Protein AF-A0A0A2MU55-F1 (afdb_monomer)

Nearest PDB structures (foldseek):
  2gop-assembly1_B  TM=4.970E-01  e=1.623E-02  Pyrococcus furiosus
  5y31-assembly2_D  TM=5.320E-01  e=8.434E-02  Homo sapiens
  4hxg-assembly1_F  TM=4.852E-01  e=4.457E-02  Pyrococcus horikoshii OT3
  5y2z-assembly3_F  TM=5.262E-01  e=1.513E-01  Homo sapiens
  8hq2-assembly2_E  TM=5.080E-01  e=1.596E-01  Homo sapiens

Mean predicted aligned error: 10.92 Å

Foldseek 3Di:
DDDDDDDPPDDPDDPPPPPPVPPPPLADWDFLDDDDQKTKTWHWDAAAPPDRWTWIQIAMVVGDCVRPPWIWTSDWDDDLQWIWTWTQPDSNSQWIWIWIARPVVRDIDTLDTRDGARDWDWDDDPQWIKIWGDHPDIDIDTHHNVSVD

Secondary structure (DSSP, 8-state):
---------PPPPPPP---GGGSPPTT--EEEEEETTEEEEEEEEEE-TTSSPEEEEEEEES--GGGTT-EEEEEEEEETTEEEEEEESSTTSSSEEEEEEETTTTEEEEEEEEE--SEEEEEEETTEEEEEEESSSEEEEEE-HHHH-

Organism: NCBI:txid1121898

Sequence (149 aa):
MSFFNFFKKKQPQTPQKVVLADLPALNAWSVFYQQSQFNLYCRFAGSLPGDNADSIYLKSYPELPQLERMLFGDWLYIAFNGIFLQRWDAPDGSTTSLLFIDTETLTVKEIKTDISGKNWSAYLQNNALVFTFSGAAKEVAAITVADTK

Solvent-accessible surface area (backbone atoms only — not comparable to full-atom values): 9077 Å² total; per-residue (Å²): 139,86,88,86,82,83,84,77,78,76,75,81,78,74,77,78,78,80,56,75,84,76,49,75,60,80,82,50,75,42,84,70,45,78,56,100,79,36,36,34,30,32,28,73,70,50,65,35,73,98,52,96,48,45,32,23,37,49,50,47,42,70,79,53,77,87,42,56,96,45,45,23,43,86,50,75,48,80,55,94,68,23,40,35,37,39,33,45,76,33,90,67,47,60,31,24,30,40,33,39,36,35,61,81,80,72,44,78,44,79,77,46,68,80,38,53,35,76,52,74,49,73,49,81,53,96,90,27,42,35,37,40,30,49,42,102,52,82,46,76,48,80,45,45,74,77,79,75,107

pLDDT: mean 81.13, std 14.89, range [38.09, 95.94]

Structure (mmCIF, N/CA/C/O backbone):
data_AF-A0A0A2MU55-F1
#
_entry.id   AF-A0A0A2MU55-F1
#
loop_
_atom_site.group_PDB
_atom_site.id
_atom_site.type_symbol
_atom_site.label_atom_id
_atom_site.label_alt_id
_atom_site.label_comp_id
_atom_site.label_asym_id
_atom_site.label_entity_id
_atom_site.label_seq_id
_atom_site.pdbx_PDB_ins_code
_atom_site.Cartn_x
_atom_site.Cartn_y
_atom_site.Cartn_z
_atom_site.occupancy
_atom_site.B_iso_or_equiv
_atom_site.auth_seq_id
_atom_site.auth_comp_id
_atom_site.auth_asym_id
_atom_site.auth_atom_id
_atom_site.pdbx_PDB_model_num
ATOM 1 N N . MET A 1 1 ? 48.650 -54.361 -19.793 1.00 40.34 1 MET A N 1
ATOM 2 C CA . MET A 1 1 ? 47.628 -53.534 -19.121 1.00 40.34 1 MET A CA 1
ATOM 3 C C . MET A 1 1 ? 47.336 -52.336 -20.004 1.00 40.34 1 MET A C 1
ATOM 5 O O . MET A 1 1 ? 48.258 -51.582 -20.269 1.00 40.34 1 MET A O 1
ATOM 9 N N . SER A 1 2 ? 46.108 -52.174 -20.488 1.00 38.09 2 SER A N 1
ATOM 10 C CA . SER A 1 2 ? 45.655 -50.886 -21.018 1.00 38.09 2 SER A CA 1
ATOM 11 C C . SER A 1 2 ? 44.181 -50.738 -20.664 1.00 38.09 2 SER A C 1
ATOM 13 O O . SER A 1 2 ? 43.334 -51.493 -21.137 1.00 38.09 2 SER A O 1
ATOM 15 N N . PHE A 1 3 ? 43.930 -49.843 -19.715 1.00 46.28 3 PHE A N 1
ATOM 16 C CA . PHE A 1 3 ? 42.620 -49.439 -19.235 1.00 46.28 3 PHE A CA 1
ATOM 17 C C . PHE A 1 3 ? 42.188 -48.227 -20.057 1.00 46.28 3 PHE A C 1
ATOM 19 O O . PHE A 1 3 ? 42.802 -47.174 -19.935 1.00 46.28 3 PHE A O 1
ATOM 26 N N . PHE A 1 4 ? 41.114 -48.337 -20.833 1.00 50.12 4 PHE A N 1
ATOM 27 C CA . PHE A 1 4 ? 40.365 -47.160 -21.271 1.00 50.12 4 PHE A CA 1
ATOM 28 C C . PHE A 1 4 ? 38.881 -47.414 -21.052 1.00 50.12 4 PHE A C 1
ATOM 30 O O . PHE A 1 4 ? 38.196 -48.042 -21.855 1.00 50.12 4 PHE A O 1
ATOM 37 N N . ASN A 1 5 ? 38.411 -46.925 -19.907 1.00 44.75 5 ASN A N 1
ATOM 38 C CA . ASN A 1 5 ? 37.006 -46.824 -19.570 1.00 44.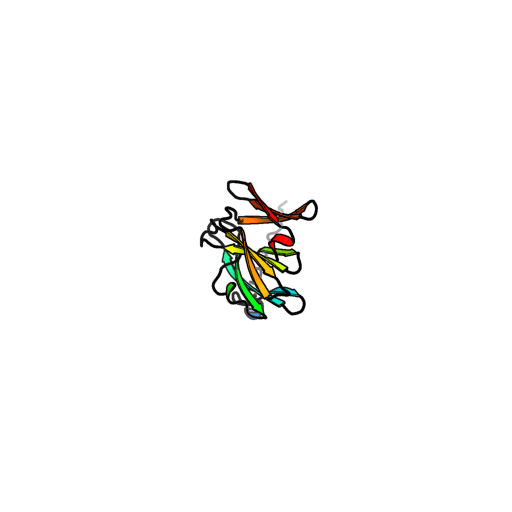75 5 ASN A CA 1
ATOM 39 C C . ASN A 1 5 ? 36.508 -45.404 -19.887 1.00 44.75 5 ASN A C 1
ATOM 41 O O . ASN A 1 5 ? 37.099 -44.421 -19.459 1.00 44.75 5 ASN A O 1
ATOM 45 N N . PHE A 1 6 ? 35.348 -45.362 -20.548 1.00 53.12 6 PHE A N 1
ATOM 46 C CA . PHE A 1 6 ? 34.277 -44.374 -20.387 1.00 53.12 6 PHE A CA 1
ATOM 47 C C . PHE A 1 6 ? 34.488 -42.932 -20.885 1.00 53.12 6 PHE A C 1
ATOM 49 O O . PHE A 1 6 ? 34.787 -42.020 -20.125 1.00 53.12 6 PHE A O 1
ATOM 56 N N . PHE A 1 7 ? 34.033 -42.690 -22.118 1.00 61.06 7 PHE A N 1
ATOM 57 C CA . PHE A 1 7 ? 33.274 -41.476 -22.442 1.00 61.06 7 PHE A CA 1
ATOM 58 C C . PHE A 1 7 ? 31.857 -41.875 -22.875 1.00 61.06 7 PHE A C 1
ATOM 60 O O . PHE A 1 7 ? 31.573 -42.082 -24.054 1.00 61.06 7 PHE A O 1
ATOM 67 N N . LYS A 1 8 ? 30.940 -42.000 -21.906 1.00 58.53 8 LYS A N 1
ATOM 68 C CA . LYS A 1 8 ? 29.501 -42.006 -22.204 1.00 58.53 8 LYS A CA 1
ATOM 69 C C . LYS A 1 8 ? 29.133 -40.595 -22.664 1.00 58.53 8 LYS A C 1
ATOM 71 O O . LYS A 1 8 ? 29.109 -39.671 -21.854 1.00 58.53 8 LYS A O 1
ATOM 76 N N . LYS A 1 9 ? 28.880 -40.425 -23.966 1.00 55.88 9 LYS A N 1
ATOM 77 C CA . LYS A 1 9 ? 28.294 -39.201 -24.531 1.00 55.88 9 LYS A CA 1
ATOM 78 C C . LYS A 1 9 ? 27.031 -38.867 -23.730 1.00 55.88 9 LYS A C 1
ATOM 80 O O . LYS A 1 9 ? 26.087 -39.656 -23.733 1.00 55.88 9 LYS A O 1
ATOM 85 N N . LYS A 1 10 ? 27.027 -37.737 -23.013 1.00 58.62 10 LYS A N 1
ATOM 86 C CA . LYS A 1 10 ? 25.808 -37.206 -22.392 1.00 58.62 10 LYS A CA 1
ATOM 87 C C . LYS A 1 10 ? 24.795 -36.993 -23.517 1.00 58.62 10 LYS A C 1
ATOM 89 O O . LYS A 1 10 ? 25.109 -36.316 -24.495 1.00 58.62 10 LYS A O 1
ATOM 94 N N . GLN A 1 11 ? 23.632 -37.632 -23.411 1.00 59.94 11 GLN A N 1
ATOM 95 C CA . GLN A 1 11 ? 22.542 -37.412 -24.355 1.00 59.94 11 GLN A CA 1
ATOM 96 C C . GLN A 1 11 ? 22.196 -35.915 -24.358 1.00 59.94 11 GLN A C 1
ATOM 98 O O . GLN A 1 11 ? 22.132 -35.319 -23.278 1.00 59.94 11 GLN A O 1
ATOM 103 N N . PRO A 1 12 ? 22.012 -35.293 -25.533 1.00 50.88 12 PRO A N 1
ATOM 104 C CA . PRO A 1 12 ? 21.560 -33.913 -25.604 1.00 50.88 12 PRO A CA 1
ATOM 105 C C . PRO A 1 12 ? 20.198 -33.823 -24.912 1.00 50.88 12 PRO A C 1
ATOM 107 O O . PRO A 1 12 ? 19.250 -34.500 -25.310 1.00 50.88 12 PRO A O 1
ATOM 110 N N . GLN A 1 13 ? 20.123 -33.028 -23.842 1.00 58.06 13 GLN A N 1
ATOM 111 C CA . GLN A 1 13 ? 18.854 -32.692 -23.209 1.00 58.06 13 GLN A CA 1
ATOM 112 C C . GLN A 1 13 ? 17.986 -32.025 -24.271 1.00 58.06 13 GLN A C 1
ATOM 114 O O . GLN A 1 13 ? 18.373 -31.015 -24.859 1.00 58.06 13 GLN A O 1
ATOM 119 N N . THR A 1 14 ? 16.843 -32.634 -24.566 1.00 53.97 14 THR A N 1
ATOM 120 C CA . THR A 1 14 ? 15.853 -32.054 -25.466 1.00 53.97 14 THR A CA 1
ATOM 121 C C . THR A 1 14 ? 15.459 -30.698 -24.879 1.00 53.97 14 THR A C 1
ATOM 123 O O . THR A 1 14 ? 15.086 -30.664 -23.703 1.00 53.97 14 THR A O 1
ATOM 126 N N . PRO A 1 15 ? 15.576 -29.580 -25.620 1.00 57.44 15 PRO A N 1
ATOM 127 C CA . PRO A 1 15 ? 15.140 -28.291 -25.106 1.00 57.44 15 PRO A CA 1
ATOM 128 C C . PRO A 1 15 ? 13.666 -28.427 -24.731 1.00 57.44 15 PRO A C 1
ATOM 130 O O . PRO A 1 15 ? 12.849 -28.830 -25.563 1.00 57.44 15 PRO A O 1
ATOM 133 N N . GLN A 1 16 ? 13.343 -28.176 -23.461 1.00 60.03 16 GLN A N 1
ATOM 134 C CA . GLN A 1 16 ? 11.961 -28.176 -23.006 1.00 60.03 16 GLN A CA 1
ATOM 1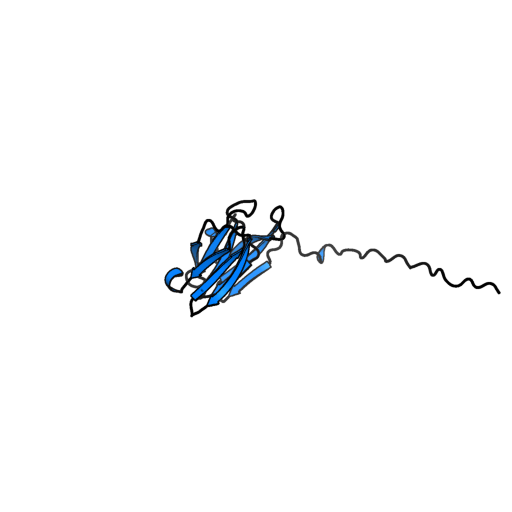35 C C . GLN A 1 16 ? 11.197 -27.189 -23.885 1.00 60.03 16 GLN A C 1
ATOM 137 O O . GLN A 1 16 ? 11.518 -26.003 -23.946 1.00 60.03 16 GLN A O 1
ATOM 142 N N . LYS A 1 17 ? 10.228 -27.710 -24.635 1.00 54.72 17 LYS A N 1
ATOM 143 C CA . LYS A 1 17 ? 9.369 -26.910 -25.495 1.00 54.72 17 LYS A CA 1
ATOM 144 C C . LYS A 1 17 ? 8.506 -26.066 -24.563 1.00 54.72 17 LYS A C 1
ATOM 146 O O . LYS A 1 17 ? 7.567 -26.589 -23.975 1.00 54.72 17 LYS A O 1
ATOM 151 N N . VAL A 1 18 ? 8.870 -24.800 -24.380 1.00 57.97 18 VAL A N 1
ATOM 152 C CA . VAL A 1 18 ? 8.085 -23.854 -23.582 1.00 57.97 18 VAL A CA 1
ATOM 153 C C . VAL A 1 18 ? 6.707 -23.755 -24.231 1.00 57.97 18 VAL A C 1
ATOM 155 O O . VAL A 1 18 ? 6.570 -23.269 -25.356 1.00 57.97 18 VAL A O 1
ATOM 158 N N . VAL A 1 19 ? 5.689 -24.288 -23.560 1.00 61.16 19 VAL A N 1
ATOM 159 C CA . VAL A 1 19 ? 4.298 -24.132 -23.973 1.00 61.16 19 VAL A CA 1
ATOM 160 C C . VAL A 1 19 ? 3.916 -22.704 -23.608 1.00 61.16 19 VAL A C 1
ATOM 162 O O . VAL A 1 19 ? 3.810 -22.365 -22.437 1.00 61.16 19 VAL A O 1
ATOM 165 N N . LEU A 1 20 ? 3.743 -21.847 -24.616 1.00 55.53 20 LEU A N 1
ATOM 166 C CA . LEU A 1 20 ? 3.431 -20.423 -24.424 1.00 55.53 20 LEU A CA 1
ATOM 167 C C . LEU A 1 20 ? 2.172 -20.184 -23.565 1.00 55.53 20 LEU A C 1
ATOM 169 O O . LEU A 1 20 ? 2.042 -19.114 -22.986 1.00 55.53 20 LEU A O 1
ATOM 173 N N . ALA A 1 21 ? 1.269 -21.168 -23.478 1.00 57.62 21 ALA A N 1
ATOM 174 C CA . ALA A 1 21 ? 0.060 -21.118 -22.656 1.00 57.62 21 ALA A CA 1
ATOM 175 C C . ALA A 1 21 ? 0.314 -21.283 -21.144 1.00 57.62 21 ALA A C 1
ATOM 177 O O . ALA A 1 21 ? -0.516 -20.844 -20.356 1.00 57.62 21 ALA A O 1
ATOM 178 N N . ASP A 1 22 ? 1.447 -21.875 -20.750 1.00 55.78 22 ASP A N 1
ATOM 179 C CA . ASP A 1 22 ? 1.815 -22.102 -19.342 1.00 55.78 22 ASP A CA 1
ATOM 180 C C . ASP A 1 22 ? 2.691 -20.974 -18.777 1.00 55.78 22 ASP A C 1
ATOM 182 O O . ASP A 1 22 ? 3.037 -20.969 -17.594 1.00 55.78 22 ASP A O 1
ATOM 186 N N . LEU A 1 23 ? 3.064 -20.000 -19.612 1.00 57.38 23 LEU A N 1
ATOM 187 C CA . LEU A 1 23 ? 3.684 -18.777 -19.127 1.00 57.38 23 LEU A CA 1
ATOM 188 C C . LEU A 1 23 ? 2.587 -17.938 -18.462 1.00 57.38 23 LEU A C 1
ATOM 190 O O . LEU A 1 23 ? 1.585 -17.653 -19.127 1.00 57.38 23 LEU A O 1
ATOM 194 N N . PRO A 1 24 ? 2.745 -17.505 -17.193 1.00 57.28 24 PRO A N 1
ATOM 195 C CA . PRO A 1 24 ? 1.853 -16.495 -16.648 1.00 57.28 24 PRO A CA 1
ATOM 196 C C . PRO A 1 24 ? 1.896 -15.322 -17.621 1.00 57.28 24 PRO A C 1
ATOM 198 O O . PRO A 1 24 ? 2.975 -14.808 -17.932 1.00 57.28 24 PRO A O 1
ATOM 201 N N . ALA A 1 25 ? 0.744 -14.964 -18.193 1.00 61.41 25 ALA A N 1
ATOM 202 C CA . ALA A 1 25 ? 0.696 -13.851 -19.120 1.00 61.41 25 ALA A CA 1
ATOM 203 C C . ALA A 1 25 ? 1.273 -12.651 -18.371 1.00 61.41 25 ALA A C 1
ATOM 205 O O . ALA A 1 25 ? 0.729 -12.255 -17.345 1.00 61.41 25 ALA A O 1
ATOM 206 N N . LEU A 1 26 ? 2.380 -12.094 -18.867 1.00 59.41 26 LEU A N 1
ATOM 207 C CA . LEU A 1 26 ? 3.129 -11.004 -18.228 1.00 59.41 26 LEU A CA 1
ATOM 208 C C . LEU A 1 26 ? 2.235 -9.798 -17.855 1.00 59.41 26 LEU A C 1
ATOM 210 O O . LEU A 1 26 ? 2.601 -8.974 -17.030 1.00 59.41 26 LEU A O 1
ATOM 214 N N . ASN A 1 27 ? 1.039 -9.725 -18.447 1.00 67.38 27 ASN A N 1
ATOM 215 C CA . ASN A 1 27 ? 0.035 -8.686 -18.258 1.00 67.38 27 ASN A CA 1
ATOM 216 C C . ASN A 1 27 ? -1.223 -9.127 -17.481 1.00 67.38 27 ASN A C 1
ATOM 218 O O . ASN A 1 27 ? -2.198 -8.371 -17.457 1.00 67.38 27 ASN A O 1
ATOM 222 N N . ALA A 1 28 ? -1.256 -10.328 -16.900 1.00 82.50 28 ALA A N 1
ATOM 223 C CA . ALA A 1 28 ? -2.405 -10.806 -16.138 1.00 82.50 28 ALA A CA 1
ATOM 224 C C . ALA A 1 28 ? -2.505 -10.092 -14.785 1.00 82.50 28 ALA A C 1
ATOM 226 O O . ALA A 1 28 ? -1.510 -9.882 -14.097 1.00 82.50 28 ALA A O 1
ATOM 227 N N . TRP A 1 29 ? -3.733 -9.741 -14.409 1.00 91.94 29 TRP A N 1
ATOM 228 C CA . TRP A 1 29 ? -4.046 -9.302 -13.056 1.00 91.94 29 TRP A CA 1
ATOM 229 C C . TRP A 1 29 ? -4.152 -10.524 -12.142 1.00 91.94 29 TRP A C 1
ATOM 231 O O . TRP A 1 29 ? -4.889 -11.461 -12.451 1.00 91.94 29 TRP A O 1
ATOM 241 N N . SER A 1 30 ? -3.449 -10.500 -11.016 1.00 92.62 30 SER A N 1
ATOM 242 C CA . SER A 1 30 ? -3.544 -11.491 -9.943 1.00 92.62 30 SER A CA 1
ATOM 243 C C . SER A 1 30 ? -4.235 -10.897 -8.721 1.00 92.62 30 SER A C 1
ATOM 245 O O . SER A 1 30 ? -4.255 -9.682 -8.535 1.00 92.62 30 SER A O 1
ATOM 247 N N . VAL A 1 31 ? -4.818 -11.748 -7.877 1.00 94.00 31 VAL A N 1
ATOM 248 C CA . VAL A 1 31 ? -5.369 -11.312 -6.587 1.00 94.00 31 VAL A CA 1
ATOM 249 C C . VAL A 1 31 ? -4.209 -10.937 -5.670 1.00 94.00 31 VAL A C 1
ATOM 251 O O . VAL A 1 31 ? -3.329 -11.760 -5.436 1.00 94.00 31 VAL A O 1
ATOM 254 N N . PHE A 1 32 ? -4.224 -9.709 -5.158 1.00 95.06 32 PHE A N 1
ATOM 255 C CA . PHE A 1 32 ? -3.250 -9.222 -4.182 1.00 95.06 32 PHE A CA 1
ATOM 256 C C . PHE A 1 32 ? -3.808 -9.292 -2.761 1.00 95.06 32 PHE A C 1
ATOM 258 O O . PHE A 1 32 ? -3.142 -9.746 -1.838 1.00 95.06 32 PHE A O 1
ATOM 265 N N . TYR A 1 33 ? -5.073 -8.904 -2.603 1.00 94.94 33 TYR A N 1
ATOM 266 C CA . TYR A 1 33 ? -5.816 -9.014 -1.356 1.00 94.94 33 TYR A CA 1
ATOM 267 C C . TYR A 1 33 ? -7.301 -9.222 -1.651 1.00 94.94 33 TYR A C 1
ATOM 269 O O . TYR A 1 33 ? -7.837 -8.681 -2.616 1.00 94.94 33 TYR A O 1
ATOM 277 N N . GLN A 1 34 ? -7.975 -10.012 -0.823 1.00 93.62 34 GLN A N 1
ATOM 278 C CA . GLN A 1 34 ? -9.398 -10.286 -0.971 1.00 93.62 34 GLN A CA 1
ATOM 279 C C . GLN A 1 34 ? -10.020 -10.507 0.405 1.00 93.62 34 GLN A C 1
ATOM 281 O O . GLN A 1 34 ? -9.649 -11.439 1.118 1.00 93.62 34 GLN A O 1
ATOM 286 N N . GLN A 1 35 ? -10.994 -9.670 0.758 1.00 89.19 35 GLN A N 1
ATOM 287 C CA . GLN A 1 35 ? -11.778 -9.834 1.976 1.00 89.19 35 GLN A CA 1
ATOM 288 C C . GLN A 1 35 ? -13.192 -9.284 1.795 1.00 89.19 35 GLN A C 1
ATOM 290 O O . GLN A 1 35 ? -13.387 -8.111 1.487 1.00 89.19 35 GLN A O 1
ATOM 295 N N . SER A 1 36 ? -14.186 -10.132 2.076 1.00 81.25 36 SER A N 1
ATOM 296 C CA . SER A 1 36 ? -15.611 -9.783 2.073 1.00 81.25 36 SER A CA 1
ATOM 297 C C . SER A 1 36 ? -16.055 -9.092 0.773 1.00 81.25 36 SER A C 1
ATOM 299 O O . SER A 1 36 ? -16.234 -9.765 -0.241 1.00 81.25 36 SER A O 1
ATOM 301 N N . GLN A 1 37 ? -16.225 -7.767 0.803 1.00 86.62 37 GLN A N 1
ATOM 302 C CA . GLN A 1 37 ? -16.715 -6.944 -0.299 1.00 86.62 37 GLN A CA 1
ATOM 303 C C . GLN A 1 37 ? -15.607 -6.182 -1.030 1.00 86.62 37 GLN A C 1
ATOM 305 O O . GLN A 1 37 ? -15.922 -5.455 -1.963 1.00 86.62 37 GLN A O 1
ATOM 310 N N . PHE A 1 38 ? -14.339 -6.341 -0.640 1.00 92.75 38 PHE A N 1
ATOM 311 C CA . PHE A 1 38 ? -13.215 -5.646 -1.252 1.00 92.75 38 PHE A CA 1
ATOM 312 C C . PHE A 1 38 ? -12.201 -6.630 -1.837 1.00 92.75 38 PHE A C 1
ATOM 314 O O . PHE A 1 38 ? -11.642 -7.479 -1.137 1.00 92.75 38 PHE A O 1
ATOM 321 N N . ASN A 1 39 ? -11.938 -6.472 -3.129 1.00 94.88 39 ASN A N 1
ATOM 322 C CA . ASN A 1 39 ? -10.893 -7.185 -3.845 1.00 94.88 39 ASN A CA 1
ATOM 323 C C . ASN A 1 39 ? -9.863 -6.180 -4.344 1.00 94.88 39 ASN A C 1
ATOM 325 O O . ASN A 1 39 ? -10.220 -5.188 -4.975 1.00 94.88 39 ASN A O 1
ATOM 329 N N . LEU A 1 40 ? -8.592 -6.475 -4.122 1.00 95.88 40 LEU A N 1
ATOM 330 C CA . LEU A 1 40 ? -7.462 -5.755 -4.677 1.00 95.88 40 LEU A CA 1
ATOM 331 C C . LEU A 1 40 ? -6.683 -6.703 -5.579 1.00 95.88 40 LEU A C 1
ATOM 333 O O . LEU A 1 40 ? -6.259 -7.782 -5.165 1.00 95.88 40 LEU A O 1
ATOM 337 N N . TYR A 1 41 ? -6.484 -6.276 -6.811 1.00 95.75 41 TYR A N 1
ATOM 338 C CA . TYR A 1 41 ? -5.721 -6.981 -7.819 1.00 95.75 41 TYR A CA 1
ATOM 339 C C . TYR A 1 41 ? -4.418 -6.237 -8.073 1.00 95.75 41 TYR A C 1
ATOM 341 O O . TYR A 1 41 ? -4.401 -5.004 -8.089 1.00 95.75 41 TYR A O 1
ATOM 349 N N . CYS A 1 42 ? -3.347 -6.984 -8.314 1.00 95.00 42 CYS A N 1
ATOM 350 C CA . CYS A 1 42 ? -2.059 -6.449 -8.721 1.00 95.00 42 CYS A CA 1
ATOM 351 C C . CYS A 1 42 ? -1.662 -6.954 -10.108 1.00 95.00 42 CYS A C 1
ATOM 353 O O . CYS A 1 42 ? -2.104 -8.009 -10.566 1.00 95.00 42 CYS A O 1
ATOM 355 N N . ARG A 1 43 ? -0.823 -6.177 -10.788 1.00 93.62 43 ARG A N 1
ATOM 356 C CA . ARG A 1 43 ? -0.147 -6.575 -12.022 1.00 93.62 43 ARG A CA 1
ATOM 357 C C . ARG A 1 43 ? 1.268 -6.025 -11.999 1.00 93.62 43 ARG A C 1
ATOM 359 O O . ARG A 1 43 ? 1.443 -4.831 -11.760 1.00 93.62 43 ARG A O 1
ATOM 366 N N . PHE A 1 44 ? 2.249 -6.866 -12.302 1.00 92.19 44 PHE A N 1
ATOM 367 C CA . PHE A 1 44 ? 3.644 -6.449 -12.409 1.00 92.19 44 PHE A CA 1
ATOM 368 C C . PHE A 1 44 ? 3.809 -5.295 -13.411 1.00 92.19 44 PHE A C 1
ATOM 370 O O . PHE A 1 44 ? 3.268 -5.337 -14.519 1.00 92.19 44 PHE A O 1
ATOM 377 N N . ALA A 1 45 ? 4.526 -4.248 -13.004 1.00 89.75 45 ALA A N 1
ATOM 378 C CA . ALA A 1 45 ? 4.811 -3.066 -13.816 1.00 89.75 45 ALA A CA 1
ATOM 379 C C . ALA A 1 45 ? 6.292 -2.983 -14.223 1.00 89.75 45 ALA A C 1
ATOM 381 O O . ALA A 1 45 ? 6.608 -2.418 -15.269 1.00 89.75 45 ALA A O 1
ATOM 382 N N . GLY A 1 46 ? 7.189 -3.552 -13.417 1.00 88.44 46 GLY A N 1
ATOM 383 C CA . GLY A 1 46 ? 8.634 -3.526 -13.628 1.00 88.44 46 GLY A CA 1
ATOM 384 C C . GLY A 1 46 ? 9.384 -3.605 -12.302 1.00 88.44 46 GLY A C 1
ATOM 385 O O . GLY A 1 46 ? 8.766 -3.601 -11.244 1.00 88.44 46 GLY A O 1
ATOM 386 N N . SER A 1 47 ? 10.711 -3.629 -12.358 1.00 87.94 47 SER A N 1
ATOM 387 C CA . SER A 1 47 ? 11.566 -3.544 -11.169 1.00 87.94 47 SER A CA 1
ATOM 388 C C . SER A 1 47 ? 12.237 -2.174 -11.113 1.00 87.94 47 SER A C 1
ATOM 390 O O . SER A 1 47 ? 12.564 -1.590 -12.153 1.00 87.94 47 SER A O 1
ATOM 392 N N . LEU A 1 48 ? 12.428 -1.644 -9.907 1.00 83.31 48 LEU A N 1
ATOM 393 C CA . LEU A 1 48 ? 13.076 -0.351 -9.722 1.00 83.31 48 LEU A CA 1
ATOM 394 C C . LEU A 1 48 ? 14.560 -0.403 -10.131 1.00 83.31 48 LEU A C 1
ATOM 396 O O . LEU A 1 48 ? 15.234 -1.410 -9.906 1.00 83.31 48 LEU A O 1
ATOM 400 N N . PRO A 1 49 ? 15.120 0.684 -10.692 1.00 77.56 49 PRO A N 1
ATOM 401 C CA . PRO A 1 49 ? 16.529 0.719 -11.066 1.00 77.56 49 PRO A CA 1
ATOM 402 C C . PRO A 1 49 ? 17.448 0.530 -9.852 1.00 77.56 49 PRO A C 1
ATOM 404 O O . PRO A 1 49 ? 17.328 1.239 -8.851 1.00 77.56 49 PRO A O 1
ATOM 407 N N . GLY A 1 50 ? 18.407 -0.393 -9.966 1.00 69.25 50 GLY A N 1
ATOM 408 C CA . GLY A 1 50 ? 19.463 -0.587 -8.967 1.00 69.25 50 GLY A CA 1
ATOM 409 C C . GLY A 1 50 ? 19.030 -1.290 -7.678 1.00 69.25 50 GLY A C 1
ATOM 410 O O . GLY A 1 50 ? 19.809 -1.301 -6.729 1.00 69.25 50 GLY A O 1
ATOM 411 N N . ASP A 1 51 ? 17.830 -1.869 -7.633 1.00 64.94 51 ASP A N 1
ATOM 412 C CA . ASP A 1 51 ? 17.334 -2.618 -6.478 1.00 64.94 51 ASP A CA 1
ATOM 413 C C . ASP A 1 51 ? 16.472 -3.816 -6.915 1.00 64.94 51 ASP A C 1
ATOM 415 O O . ASP A 1 51 ? 16.017 -3.876 -8.055 1.00 64.94 51 ASP A O 1
ATOM 419 N N . ASN A 1 52 ? 16.221 -4.758 -6.005 1.00 68.31 52 ASN A N 1
ATOM 420 C CA . ASN A 1 52 ? 15.331 -5.910 -6.216 1.00 68.31 52 ASN A CA 1
ATOM 421 C C . ASN A 1 52 ? 13.882 -5.612 -5.784 1.00 68.31 52 ASN A C 1
ATOM 423 O O . ASN A 1 52 ? 13.154 -6.516 -5.381 1.00 68.31 52 ASN A O 1
ATOM 427 N N . ALA A 1 53 ? 13.480 -4.340 -5.795 1.00 82.38 53 ALA A N 1
ATOM 428 C CA . ALA A 1 53 ? 12.135 -3.927 -5.421 1.00 82.38 53 ALA A CA 1
ATOM 429 C C . ALA A 1 53 ? 11.237 -3.866 -6.661 1.00 82.38 53 ALA A C 1
ATOM 431 O O . ALA A 1 53 ? 11.500 -3.104 -7.599 1.00 82.38 53 ALA A O 1
ATOM 432 N N . ASP A 1 54 ? 10.165 -4.650 -6.641 1.00 88.62 54 ASP A N 1
ATOM 433 C CA . ASP A 1 54 ? 9.202 -4.705 -7.731 1.00 88.62 54 ASP A CA 1
ATOM 434 C C . ASP A 1 54 ? 8.128 -3.623 -7.592 1.00 88.62 54 ASP A C 1
ATO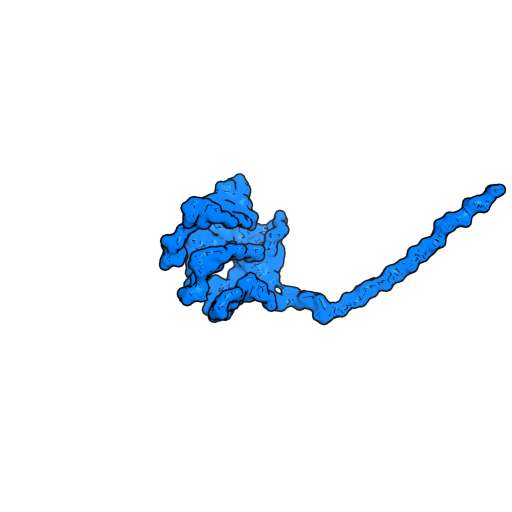M 436 O O . ASP A 1 54 ? 7.667 -3.266 -6.505 1.00 88.62 54 ASP A O 1
ATOM 440 N N . SER A 1 55 ? 7.747 -3.081 -8.743 1.00 91.31 55 SER A N 1
ATOM 441 C CA . SER A 1 55 ? 6.657 -2.136 -8.912 1.00 91.31 55 SER A CA 1
ATOM 442 C C . SER A 1 55 ? 5.451 -2.848 -9.503 1.00 91.31 55 SER A C 1
ATOM 444 O O . SER A 1 55 ? 5.560 -3.594 -10.480 1.00 91.31 55 SER A O 1
ATOM 446 N N . ILE A 1 56 ? 4.280 -2.568 -8.945 1.00 94.00 56 ILE A N 1
ATOM 447 C CA . ILE A 1 56 ? 3.005 -3.136 -9.369 1.00 94.00 56 ILE A CA 1
ATOM 448 C C . ILE A 1 56 ? 1.983 -2.030 -9.638 1.00 94.00 56 ILE A C 1
ATOM 450 O O . ILE A 1 56 ? 1.979 -0.974 -9.003 1.00 94.00 56 ILE A O 1
ATOM 454 N N . TYR A 1 57 ? 1.091 -2.293 -10.586 1.00 95.19 57 TYR A N 1
ATOM 455 C CA . TYR A 1 57 ? -0.169 -1.574 -10.722 1.00 95.19 57 TYR A CA 1
ATOM 456 C C . TYR A 1 57 ? -1.225 -2.230 -9.847 1.00 95.19 57 TYR A C 1
ATOM 458 O O . TYR A 1 57 ? -1.253 -3.456 -9.739 1.00 95.19 57 TYR A O 1
ATOM 466 N N . LEU A 1 58 ? -2.127 -1.420 -9.298 1.00 95.94 58 LEU A N 1
ATOM 467 C CA . LEU A 1 58 ? -3.256 -1.887 -8.506 1.00 95.94 58 LEU A CA 1
ATOM 468 C C . LEU A 1 58 ? -4.587 -1.556 -9.182 1.00 95.94 58 LEU A C 1
ATOM 470 O O . LEU A 1 58 ? -4.734 -0.532 -9.847 1.00 95.94 58 LEU A O 1
ATOM 474 N N . LYS A 1 59 ? -5.562 -2.443 -8.996 1.00 94.88 59 LYS A N 1
ATOM 475 C CA . LYS A 1 59 ? -6.967 -2.231 -9.349 1.00 94.88 59 LYS A CA 1
ATOM 476 C C . LYS A 1 59 ? -7.835 -2.828 -8.253 1.00 94.88 59 LYS A C 1
ATOM 478 O O . LYS A 1 59 ? -7.582 -3.955 -7.840 1.00 94.88 59 LYS A O 1
ATOM 483 N N . SER A 1 60 ? -8.872 -2.125 -7.814 1.00 94.81 60 SER A N 1
ATOM 484 C CA . SER A 1 60 ? -9.792 -2.628 -6.792 1.00 94.81 60 SER A CA 1
ATOM 485 C C . SER A 1 60 ? -11.206 -2.877 -7.318 1.00 94.81 60 SER A C 1
ATOM 487 O O . SER A 1 60 ? -11.605 -2.342 -8.352 1.00 94.81 60 SER A O 1
ATOM 489 N N . TYR A 1 61 ? -11.962 -3.686 -6.578 1.00 94.00 61 TYR A N 1
ATOM 490 C CA . TYR A 1 61 ? -13.413 -3.818 -6.673 1.00 94.00 61 TYR A CA 1
ATOM 491 C C . TYR A 1 61 ? -14.018 -3.765 -5.258 1.00 94.00 61 TYR A C 1
ATOM 493 O O . TYR A 1 61 ? -13.709 -4.664 -4.474 1.00 94.00 61 TYR A O 1
ATOM 501 N N . PRO A 1 62 ? -14.881 -2.780 -4.929 1.00 93.50 62 PRO A N 1
ATOM 502 C CA . PRO A 1 62 ? -15.269 -1.620 -5.738 1.00 93.50 62 PRO A CA 1
ATOM 503 C C . PRO A 1 62 ? -14.091 -0.743 -6.172 1.00 93.50 62 PRO A C 1
ATOM 505 O O . PRO A 1 62 ? -13.006 -0.796 -5.591 1.00 93.50 62 PRO A O 1
ATOM 508 N N . GLU A 1 63 ? -14.296 0.026 -7.238 1.00 93.62 63 GLU A N 1
ATOM 509 C CA . GLU A 1 63 ? -13.244 0.845 -7.839 1.00 93.62 63 GLU A CA 1
ATOM 510 C C . GLU A 1 63 ? -12.850 2.004 -6.913 1.00 93.62 63 GLU A C 1
ATOM 512 O O . GLU A 1 63 ? -13.701 2.755 -6.438 1.00 93.62 63 GLU A O 1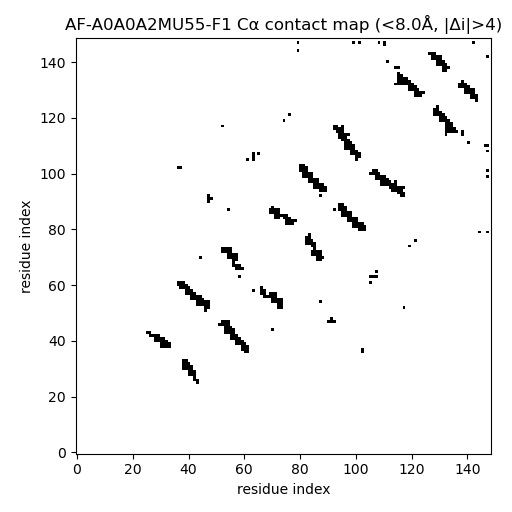
ATOM 517 N N . LEU A 1 64 ? -11.544 2.141 -6.674 1.00 93.88 64 LEU A N 1
ATOM 518 C CA . LEU A 1 64 ? -10.924 3.253 -5.960 1.00 93.88 64 LEU A CA 1
ATOM 519 C C . LEU A 1 64 ? -10.057 4.041 -6.951 1.00 93.88 64 LEU A C 1
ATOM 521 O O . LEU A 1 64 ? -8.932 3.618 -7.240 1.00 93.88 64 LEU A O 1
ATOM 525 N N . PRO A 1 65 ? -10.541 5.183 -7.477 1.00 92.12 65 PRO A N 1
ATOM 526 C CA . PRO A 1 65 ? -9.814 5.979 -8.470 1.00 92.12 65 PRO A CA 1
ATOM 527 C C . PRO A 1 65 ? -8.424 6.427 -8.006 1.00 92.12 65 PRO A C 1
ATOM 529 O O . PRO A 1 65 ? -7.535 6.644 -8.822 1.00 92.12 65 PRO A O 1
ATOM 532 N N . GLN A 1 66 ? -8.215 6.538 -6.691 1.00 92.56 66 GLN A N 1
ATOM 533 C CA . GLN A 1 66 ? -6.937 6.912 -6.088 1.00 92.56 66 GLN A CA 1
ATOM 534 C C . GLN A 1 66 ? -5.830 5.880 -6.340 1.00 92.56 66 GLN A C 1
ATOM 536 O O . GLN A 1 66 ? -4.663 6.213 -6.180 1.00 92.56 66 GLN A O 1
ATOM 541 N N . LEU A 1 67 ? -6.165 4.640 -6.711 1.00 92.44 67 LEU A N 1
ATOM 542 C CA . LEU A 1 67 ? -5.177 3.602 -7.030 1.00 92.44 67 LEU A CA 1
ATOM 543 C C . LEU A 1 67 ? -4.771 3.607 -8.506 1.00 92.44 67 LEU A C 1
ATOM 545 O O . LEU A 1 67 ? -3.764 3.004 -8.882 1.00 92.44 67 LEU A O 1
ATOM 549 N N . GLU A 1 68 ? -5.549 4.267 -9.363 1.00 88.94 68 GLU A N 1
ATOM 550 C CA . GLU A 1 68 ? -5.316 4.234 -10.797 1.00 88.94 68 GLU A CA 1
ATOM 551 C C . GLU A 1 68 ? -4.076 5.035 -11.193 1.00 88.94 68 GLU A C 1
ATOM 553 O O . GLU A 1 68 ? -3.823 6.133 -10.703 1.00 88.94 68 GLU A O 1
ATOM 558 N N . ARG A 1 69 ? -3.318 4.497 -12.157 1.00 86.44 69 ARG A N 1
ATOM 559 C CA . ARG A 1 69 ? -2.122 5.133 -12.748 1.00 86.44 69 ARG A CA 1
ATOM 560 C C . ARG A 1 69 ? -1.000 5.448 -11.749 1.00 86.44 69 ARG A C 1
ATOM 562 O O . ARG A 1 69 ? -0.055 6.139 -12.118 1.00 86.44 69 ARG A O 1
ATOM 569 N N . MET A 1 70 ? -1.069 4.911 -10.535 1.00 92.94 70 MET A N 1
ATOM 570 C CA . MET A 1 70 ? 0.007 4.966 -9.550 1.00 92.94 70 MET A CA 1
ATOM 571 C C . MET A 1 70 ? 0.823 3.668 -9.571 1.00 92.94 70 MET A C 1
ATOM 573 O O . MET A 1 70 ? 0.341 2.622 -10.016 1.00 92.94 70 MET A O 1
ATOM 577 N N . LEU A 1 71 ? 2.069 3.751 -9.106 1.00 94.00 71 LEU A N 1
ATOM 578 C CA . LEU A 1 71 ? 2.946 2.599 -8.912 1.00 94.00 71 LEU A CA 1
ATOM 579 C C . LEU A 1 71 ? 3.048 2.292 -7.423 1.00 94.00 71 LEU A C 1
ATOM 581 O O . LEU A 1 71 ? 3.234 3.191 -6.602 1.00 94.00 71 LEU A O 1
ATOM 585 N N . PHE A 1 72 ? 2.953 1.013 -7.089 1.00 94.44 72 PHE A N 1
ATOM 586 C CA . PHE A 1 72 ? 3.027 0.523 -5.720 1.00 94.44 72 PHE A CA 1
ATOM 587 C C . PHE A 1 72 ? 4.156 -0.486 -5.572 1.00 94.44 72 PHE A C 1
ATOM 589 O O . PHE A 1 72 ? 4.572 -1.102 -6.555 1.00 94.44 72 PHE A O 1
ATOM 596 N N . GLY A 1 73 ? 4.669 -0.641 -4.357 1.00 92.69 73 GLY A N 1
ATOM 597 C CA . GLY A 1 73 ? 5.560 -1.745 -4.018 1.00 92.69 73 GLY A CA 1
ATOM 598 C C . GLY A 1 73 ? 4.784 -3.053 -3.967 1.00 92.69 73 GLY A C 1
ATOM 599 O O . GLY A 1 73 ? 3.598 -3.053 -3.630 1.00 92.69 73 GLY A O 1
ATOM 600 N N . ASP A 1 74 ? 5.453 -4.169 -4.254 1.00 91.69 74 ASP A N 1
ATOM 601 C CA . ASP A 1 74 ? 4.930 -5.509 -3.953 1.00 91.69 74 ASP A CA 1
ATOM 602 C C . ASP A 1 74 ? 4.987 -5.797 -2.441 1.00 91.69 74 ASP A C 1
ATOM 604 O O . ASP A 1 74 ? 5.683 -6.681 -1.945 1.00 91.69 74 ASP A O 1
ATOM 608 N N . TRP A 1 75 ? 4.306 -4.944 -1.679 1.00 91.31 75 TRP A N 1
ATOM 609 C CA . TRP A 1 75 ? 4.255 -4.974 -0.230 1.00 91.31 75 TRP A CA 1
ATOM 610 C C . TRP A 1 75 ? 2.891 -4.487 0.250 1.00 91.31 75 TRP A C 1
ATOM 612 O O . TRP A 1 75 ? 2.411 -3.421 -0.147 1.00 91.31 75 TRP A O 1
ATOM 622 N N . LEU A 1 76 ? 2.280 -5.263 1.144 1.00 93.38 76 LEU A N 1
ATOM 623 C CA . LEU A 1 76 ? 1.064 -4.881 1.848 1.00 93.38 76 LEU A CA 1
ATOM 624 C C . LEU A 1 76 ? 1.123 -5.340 3.301 1.00 93.38 76 LEU A C 1
ATOM 626 O O . LEU A 1 76 ? 1.766 -6.340 3.628 1.00 93.38 76 LEU A O 1
ATOM 630 N N . TYR A 1 77 ? 0.392 -4.645 4.168 1.00 93.56 77 TYR A N 1
ATOM 631 C CA . TYR A 1 77 ? 0.189 -5.069 5.549 1.00 93.56 77 TYR A CA 1
ATOM 632 C C . TYR A 1 77 ? -1.268 -4.893 5.969 1.00 93.56 77 TYR A C 1
ATOM 634 O O . TYR A 1 77 ? -1.866 -3.857 5.708 1.00 93.56 77 TYR A O 1
ATOM 642 N N . ILE A 1 78 ? -1.853 -5.893 6.627 1.00 92.69 78 ILE A N 1
ATOM 643 C CA . ILE A 1 78 ? -3.280 -5.903 6.980 1.00 92.69 78 ILE A CA 1
ATOM 644 C C . ILE A 1 78 ? -3.427 -5.606 8.471 1.00 92.69 78 ILE A C 1
ATOM 646 O O . ILE A 1 78 ? -2.908 -6.351 9.303 1.00 92.69 78 ILE A O 1
ATOM 650 N N . ALA A 1 79 ? -4.150 -4.541 8.814 1.00 90.38 79 ALA A N 1
ATOM 651 C CA . ALA A 1 79 ? -4.518 -4.212 10.191 1.00 90.38 79 ALA A CA 1
ATOM 652 C C . ALA A 1 79 ? -5.675 -3.206 10.229 1.00 90.38 79 ALA A C 1
ATOM 654 O O . ALA A 1 79 ? -5.963 -2.540 9.241 1.00 90.38 79 ALA A O 1
ATOM 655 N N . PHE A 1 80 ? -6.325 -3.082 11.391 1.00 87.56 80 PHE A N 1
ATOM 656 C CA . PHE A 1 80 ? -7.372 -2.080 11.646 1.00 87.56 80 PHE A CA 1
ATOM 657 C C . PHE A 1 80 ? -8.525 -2.088 10.620 1.00 87.56 80 PHE A C 1
ATOM 659 O O . PHE A 1 80 ? -9.016 -1.032 10.243 1.00 87.56 80 PHE A O 1
ATOM 666 N N . ASN A 1 81 ? -8.942 -3.274 10.159 1.00 88.19 81 ASN A N 1
ATOM 667 C CA . ASN A 1 81 ? -9.962 -3.461 9.110 1.00 88.19 81 ASN A CA 1
ATOM 668 C C . ASN A 1 81 ? -9.611 -2.800 7.765 1.00 88.19 81 ASN A C 1
ATOM 670 O O . ASN A 1 81 ? -10.477 -2.482 6.949 1.00 88.19 81 ASN A O 1
ATOM 674 N N . GLY A 1 82 ? -8.319 -2.632 7.509 1.00 92.25 82 GLY A N 1
ATOM 675 C CA . GLY A 1 82 ? -7.824 -2.094 6.263 1.00 92.25 82 GLY A CA 1
ATOM 676 C C . GLY A 1 82 ? -6.495 -2.691 5.845 1.00 92.25 82 GLY A C 1
ATOM 677 O O . GLY A 1 82 ? -5.965 -3.631 6.451 1.00 92.25 82 GLY A O 1
ATOM 678 N N . ILE A 1 83 ? -5.969 -2.120 4.773 1.00 94.75 83 ILE A N 1
ATOM 679 C CA . ILE A 1 83 ? -4.694 -2.511 4.191 1.00 94.75 83 ILE A CA 1
ATOM 680 C C . ILE A 1 83 ? -3.783 -1.302 4.061 1.00 94.75 83 ILE A C 1
ATOM 682 O O . ILE A 1 83 ? -4.186 -0.231 3.615 1.00 94.75 83 ILE A O 1
ATOM 686 N N . PHE A 1 84 ? -2.537 -1.497 4.453 1.00 95.12 84 PHE A N 1
ATOM 687 C CA . PHE A 1 84 ? -1.456 -0.556 4.262 1.00 95.12 84 PHE A CA 1
ATOM 688 C C . PHE A 1 84 ? -0.698 -0.912 2.993 1.00 95.12 84 PHE A C 1
ATOM 690 O O . PHE A 1 84 ? -0.393 -2.083 2.766 1.00 95.12 84 PHE A O 1
ATOM 697 N N . LEU A 1 85 ? -0.389 0.100 2.192 1.00 95.31 85 LEU A N 1
ATOM 698 C CA . LEU A 1 85 ? 0.293 -0.035 0.912 1.00 95.31 85 LEU A CA 1
ATOM 699 C C . LEU A 1 85 ? 1.467 0.936 0.833 1.00 95.31 85 LEU A C 1
ATOM 701 O O . LEU A 1 85 ? 1.408 2.053 1.352 1.00 95.31 85 LEU A O 1
ATOM 705 N N . GLN A 1 86 ? 2.509 0.513 0.128 1.00 94.06 86 GLN A N 1
ATOM 706 C CA . GLN A 1 86 ? 3.636 1.357 -0.245 1.00 94.06 86 GLN A CA 1
ATOM 707 C C . GLN A 1 86 ? 3.395 1.928 -1.643 1.00 94.06 86 GLN A C 1
ATOM 709 O O . GLN A 1 86 ? 3.327 1.167 -2.607 1.00 94.06 86 GLN A O 1
ATOM 714 N N . ARG A 1 87 ? 3.285 3.252 -1.776 1.00 94.50 87 ARG A N 1
ATOM 715 C CA . ARG A 1 87 ? 3.256 3.936 -3.078 1.00 94.50 87 ARG A CA 1
ATOM 716 C C . ARG A 1 87 ? 4.642 4.471 -3.422 1.00 94.50 87 ARG A C 1
ATOM 718 O O . ARG A 1 87 ? 5.291 5.086 -2.577 1.00 94.50 87 ARG A O 1
ATOM 725 N N . TRP A 1 88 ? 5.061 4.274 -4.669 1.00 92.81 88 TRP A N 1
ATOM 726 C CA . TRP A 1 88 ? 6.242 4.914 -5.243 1.00 92.81 88 TRP A CA 1
ATOM 727 C C . TRP A 1 88 ? 5.864 6.311 -5.738 1.00 92.81 88 TRP A C 1
ATOM 729 O O . TRP A 1 88 ? 5.121 6.443 -6.711 1.00 92.81 88 TRP A O 1
ATOM 739 N N . ASP A 1 89 ? 6.371 7.351 -5.077 1.00 91.88 89 ASP A N 1
ATOM 740 C CA . ASP A 1 89 ? 6.136 8.740 -5.497 1.00 91.88 89 ASP A CA 1
ATOM 741 C C . ASP A 1 89 ? 7.172 9.193 -6.537 1.00 91.88 89 ASP A C 1
ATOM 743 O O . ASP A 1 89 ? 6.879 10.027 -7.394 1.00 91.88 89 ASP A O 1
ATOM 747 N N . ALA A 1 90 ? 8.376 8.610 -6.491 1.00 88.12 90 ALA A N 1
ATOM 748 C CA . ALA A 1 90 ? 9.450 8.849 -7.449 1.00 88.12 90 ALA A CA 1
ATOM 749 C C . ALA A 1 90 ? 9.725 7.597 -8.314 1.00 88.12 90 ALA A C 1
ATOM 751 O O . ALA A 1 90 ? 9.758 6.486 -7.777 1.00 88.12 90 ALA A O 1
ATOM 752 N N . PRO A 1 91 ? 9.987 7.734 -9.633 1.00 82.19 91 PRO A N 1
ATOM 753 C CA . PRO A 1 91 ? 10.247 6.593 -10.526 1.00 82.19 91 PRO A CA 1
ATOM 754 C C . PRO A 1 91 ? 11.488 5.754 -10.182 1.00 82.19 91 PRO A C 1
ATOM 756 O O . PRO A 1 91 ? 11.602 4.612 -10.615 1.00 82.19 91 PRO A O 1
ATOM 759 N N . ASP A 1 92 ? 12.439 6.320 -9.439 1.00 83.75 92 ASP A N 1
ATOM 760 C CA . ASP A 1 92 ? 13.650 5.643 -8.956 1.00 83.75 92 ASP A CA 1
ATOM 761 C C . ASP A 1 92 ? 13.453 4.961 -7.584 1.00 83.75 92 ASP A C 1
ATOM 763 O O . ASP A 1 92 ? 14.362 4.299 -7.063 1.00 83.75 92 ASP A O 1
ATOM 767 N N . GLY A 1 93 ? 12.260 5.116 -6.999 1.00 81.44 93 GLY A N 1
ATOM 768 C CA . GLY A 1 93 ? 11.898 4.643 -5.668 1.00 81.44 93 GLY A CA 1
ATOM 769 C C . GLY A 1 93 ? 12.656 5.339 -4.538 1.00 81.44 93 GLY A C 1
ATOM 770 O O . GLY A 1 93 ? 12.811 4.749 -3.470 1.00 81.44 93 GLY A O 1
ATOM 771 N N . SER A 1 94 ? 13.182 6.545 -4.773 1.00 84.31 94 SER A N 1
ATOM 772 C CA . SER A 1 94 ? 13.837 7.357 -3.736 1.00 84.31 94 SER A CA 1
ATOM 773 C C . SER A 1 94 ? 12.847 7.862 -2.685 1.00 84.31 94 SER A C 1
ATOM 775 O O . SER A 1 94 ? 13.173 7.880 -1.497 1.00 84.31 94 SER A O 1
ATOM 777 N N . THR A 1 95 ? 11.632 8.198 -3.123 1.00 88.56 95 THR A N 1
ATOM 778 C CA . THR A 1 95 ? 10.555 8.720 -2.283 1.00 88.56 95 THR A CA 1
ATOM 779 C C . THR A 1 95 ? 9.332 7.814 -2.342 1.00 88.56 95 THR A C 1
ATOM 781 O O . THR A 1 95 ? 8.891 7.394 -3.420 1.00 88.56 95 THR A O 1
ATOM 784 N N . THR A 1 96 ? 8.780 7.526 -1.165 1.00 91.31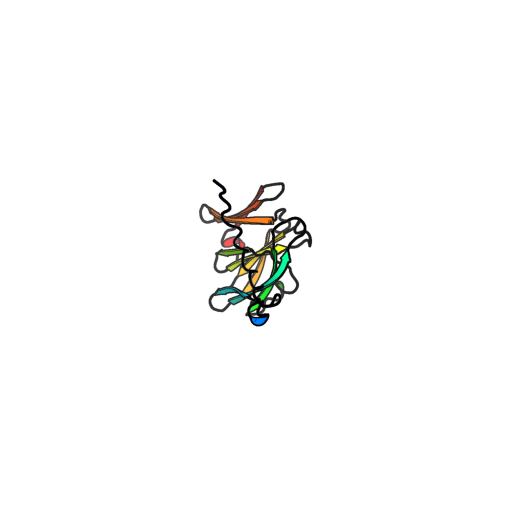 96 THR A N 1
ATOM 785 C CA . THR A 1 96 ? 7.602 6.675 -0.998 1.00 91.31 96 THR A CA 1
ATOM 786 C C . THR A 1 96 ? 6.595 7.253 -0.019 1.00 91.31 96 THR A C 1
ATOM 788 O O . THR A 1 96 ? 6.942 8.026 0.876 1.00 91.31 96 THR A O 1
ATOM 791 N N . SER A 1 97 ? 5.348 6.812 -0.160 1.00 93.06 97 SER A N 1
ATOM 792 C CA . SER A 1 97 ? 4.253 7.152 0.743 1.00 93.06 97 SER A CA 1
ATOM 793 C C . SER A 1 97 ? 3.580 5.896 1.280 1.00 93.06 97 SER A C 1
ATOM 795 O O . SER A 1 97 ? 3.389 4.911 0.563 1.00 93.06 97 SER A O 1
ATOM 797 N N . LEU A 1 98 ? 3.210 5.940 2.557 1.00 93.81 98 LEU A N 1
ATOM 798 C CA . LEU A 1 98 ? 2.422 4.928 3.245 1.00 93.81 98 LEU A CA 1
ATOM 799 C C . LEU A 1 98 ? 0.948 5.307 3.143 1.00 93.81 98 LEU A C 1
ATOM 801 O O . LEU A 1 98 ? 0.506 6.299 3.729 1.00 93.81 98 LEU A O 1
ATOM 805 N N . LEU A 1 99 ? 0.195 4.496 2.409 1.00 95.00 99 LEU A N 1
ATOM 806 C CA . LEU A 1 99 ? -1.243 4.651 2.248 1.00 95.00 99 LEU A CA 1
ATOM 807 C C . LEU A 1 99 ? -1.968 3.628 3.112 1.00 95.00 99 LEU A C 1
ATOM 809 O O . LEU A 1 99 ? -1.483 2.516 3.304 1.00 95.00 99 LEU A O 1
ATOM 813 N N . PHE A 1 100 ? -3.150 3.996 3.586 1.00 95.25 100 PHE A N 1
ATOM 814 C CA . PHE A 1 100 ? -4.104 3.115 4.237 1.00 95.25 100 PHE A CA 1
ATOM 815 C C . PHE A 1 100 ? -5.402 3.106 3.434 1.00 95.25 100 PHE A C 1
ATOM 817 O O . PHE A 1 100 ? -5.930 4.164 3.093 1.00 95.25 100 PHE A O 1
ATOM 824 N N . ILE A 1 101 ? -5.913 1.917 3.137 1.00 94.62 101 ILE A N 1
ATOM 825 C CA . ILE A 1 101 ? -7.240 1.720 2.566 1.00 94.62 101 ILE A CA 1
ATOM 826 C C . ILE A 1 101 ? -8.115 1.097 3.639 1.00 94.62 101 ILE A C 1
ATOM 828 O O . ILE A 1 101 ? -7.864 -0.029 4.070 1.00 94.62 101 ILE A O 1
ATOM 832 N N . ASP A 1 102 ? -9.157 1.814 4.029 1.00 92.69 102 ASP A N 1
ATOM 833 C CA . ASP A 1 102 ? -10.218 1.275 4.865 1.00 92.69 102 ASP A CA 1
ATOM 834 C C . ASP A 1 102 ? -11.146 0.420 3.990 1.00 92.69 102 ASP A C 1
ATOM 836 O O . ASP A 1 102 ? -11.741 0.914 3.028 1.00 92.69 102 ASP A O 1
ATOM 840 N N . THR A 1 103 ? -11.252 -0.874 4.299 1.00 90.88 103 THR A N 1
ATOM 841 C CA . THR A 1 103 ? -12.048 -1.812 3.489 1.00 90.88 103 THR A CA 1
ATOM 842 C C . THR A 1 103 ? -13.543 -1.767 3.804 1.00 90.88 103 THR A C 1
ATOM 844 O O . THR A 1 103 ? -14.337 -2.273 3.013 1.00 90.88 103 THR A O 1
ATOM 847 N N . GLU A 1 104 ? -13.942 -1.143 4.917 1.00 89.25 104 GLU A N 1
ATOM 848 C CA . GLU A 1 104 ? -15.344 -0.935 5.286 1.00 89.25 104 GLU A CA 1
ATOM 849 C C . GLU A 1 104 ? -15.888 0.353 4.666 1.00 89.25 104 GLU A C 1
ATOM 851 O O . GLU A 1 104 ? -16.965 0.349 4.068 1.00 89.25 104 GLU A O 1
ATOM 856 N N . THR A 1 105 ? -15.142 1.457 4.787 1.00 90.94 105 THR A N 1
ATOM 857 C CA . THR A 1 105 ? -15.567 2.764 4.256 1.00 90.94 105 THR A CA 1
ATOM 858 C C . THR A 1 105 ? -15.152 2.994 2.805 1.00 90.94 105 THR A C 1
ATOM 860 O O . THR A 1 105 ? -15.643 3.933 2.179 1.00 90.94 105 THR A O 1
ATOM 863 N N . LEU A 1 106 ? -14.279 2.137 2.260 1.00 90.69 106 LEU A N 1
ATOM 864 C CA . LEU A 1 106 ? -13.701 2.260 0.917 1.00 90.69 106 LEU A CA 1
ATOM 865 C C . LEU A 1 106 ? -13.022 3.621 0.712 1.00 90.69 106 LEU A C 1
ATOM 867 O O . LEU A 1 106 ? -13.143 4.253 -0.338 1.00 90.69 106 LEU A O 1
ATOM 871 N N . THR A 1 107 ? -12.310 4.086 1.740 1.00 91.88 107 THR A N 1
ATOM 872 C CA . THR A 1 107 ? -11.561 5.345 1.700 1.00 91.88 107 THR A CA 1
ATOM 873 C C . THR A 1 107 ? -10.064 5.084 1.674 1.00 91.88 107 THR A C 1
ATOM 875 O O . THR A 1 107 ? -9.564 4.150 2.297 1.00 91.88 107 THR A O 1
ATOM 878 N N . VAL A 1 108 ? -9.342 5.923 0.932 1.00 93.62 108 VAL A N 1
ATOM 879 C CA . VAL A 1 108 ? -7.880 5.896 0.851 1.00 93.62 108 VAL A CA 1
ATOM 880 C C . VAL A 1 108 ? -7.338 7.109 1.593 1.00 93.62 108 VAL A C 1
ATOM 882 O O . VAL A 1 108 ? -7.765 8.235 1.330 1.00 93.62 108 VAL A O 1
ATOM 885 N N . LYS A 1 109 ? -6.397 6.883 2.508 1.00 93.81 109 LYS A N 1
ATOM 886 C CA . LYS A 1 109 ? -5.732 7.916 3.305 1.00 93.81 109 LYS A CA 1
ATOM 887 C C . LYS A 1 109 ? -4.224 7.805 3.157 1.00 93.81 109 LYS A C 1
ATOM 889 O O . LYS A 1 109 ? -3.672 6.709 3.185 1.00 93.81 109 LYS A O 1
ATOM 894 N N . GLU A 1 110 ? -3.551 8.939 3.038 1.00 93.62 110 GLU A N 1
ATOM 895 C CA . GLU A 1 110 ? -2.093 9.010 3.123 1.00 93.62 110 GLU A CA 1
ATOM 896 C C . GLU A 1 110 ? -1.712 9.212 4.586 1.00 93.62 110 GLU A C 1
ATOM 898 O O . GLU A 1 110 ? -2.079 10.220 5.187 1.00 93.62 110 GLU A O 1
ATOM 903 N N . ILE A 1 111 ? -1.020 8.239 5.178 1.00 91.94 111 ILE A N 1
ATOM 904 C CA . ILE A 1 111 ? -0.667 8.300 6.600 1.00 91.94 111 ILE A CA 1
ATOM 905 C C . ILE A 1 111 ? 0.680 8.981 6.801 1.00 91.94 111 ILE A C 1
ATOM 907 O O . ILE A 1 111 ? 0.862 9.771 7.725 1.00 91.94 111 ILE A O 1
ATOM 911 N N . LYS A 1 112 ? 1.643 8.665 5.935 1.00 89.81 112 LYS A N 1
ATOM 912 C CA . LYS A 1 112 ? 2.957 9.294 5.948 1.00 89.81 112 LYS A CA 1
ATOM 913 C C . LYS A 1 112 ? 3.501 9.384 4.531 1.00 89.81 112 LYS A C 1
ATOM 915 O O . LYS A 1 112 ? 3.447 8.411 3.788 1.00 89.81 112 LYS A O 1
ATOM 920 N N . THR A 1 113 ? 4.046 10.539 4.192 1.00 90.81 113 THR A N 1
ATOM 921 C CA . THR A 1 113 ? 4.659 10.834 2.895 1.00 90.81 113 THR A CA 1
ATOM 922 C C . THR A 1 113 ? 6.154 11.080 3.063 1.00 90.81 113 THR A C 1
ATOM 924 O O . THR A 1 113 ? 6.639 11.200 4.190 1.00 90.81 113 THR A O 1
ATOM 927 N N . ASP A 1 114 ? 6.864 11.200 1.943 1.00 88.31 114 ASP A N 1
ATOM 928 C CA . ASP A 1 114 ? 8.293 11.538 1.900 1.00 88.31 114 ASP A CA 1
ATOM 929 C C . ASP A 1 114 ? 9.184 10.565 2.694 1.00 88.31 114 ASP A C 1
ATOM 931 O O . ASP A 1 114 ? 10.128 10.946 3.382 1.00 88.31 114 ASP A O 1
ATOM 935 N N . ILE A 1 115 ? 8.845 9.274 2.636 1.00 87.88 115 ILE A N 1
ATOM 936 C CA . ILE A 1 115 ? 9.599 8.217 3.305 1.00 87.88 115 ILE A CA 1
ATOM 937 C C . ILE A 1 115 ? 10.800 7.854 2.437 1.00 87.88 115 ILE A C 1
ATOM 939 O O . ILE A 1 115 ? 10.648 7.368 1.307 1.00 87.88 115 ILE A O 1
ATOM 943 N N . SER A 1 116 ? 11.992 8.036 3.005 1.00 83.75 116 SER A N 1
ATOM 944 C CA . SER A 1 116 ? 13.253 7.650 2.382 1.00 83.75 116 SER A CA 1
ATOM 945 C C . SER A 1 116 ? 13.584 6.186 2.706 1.00 83.75 116 SER A C 1
ATOM 947 O O . SER A 1 116 ? 14.189 5.851 3.723 1.00 83.75 116 SER A O 1
ATOM 949 N N . GLY A 1 117 ? 13.159 5.255 1.850 1.00 73.38 117 GLY A N 1
ATOM 950 C CA . GLY A 1 117 ? 13.482 3.843 2.058 1.00 73.38 117 GLY A CA 1
ATOM 951 C C . GLY A 1 117 ? 12.635 2.871 1.255 1.00 73.38 117 GLY A C 1
ATOM 952 O O . GLY A 1 117 ? 11.427 3.041 1.110 1.00 73.38 117 GLY A O 1
ATOM 953 N N . LYS A 1 118 ? 13.288 1.810 0.773 1.00 73.88 118 LYS A N 1
ATOM 954 C CA . LYS A 1 118 ? 12.672 0.789 -0.083 1.00 73.88 118 LYS A CA 1
ATOM 955 C C . LYS A 1 118 ? 12.251 -0.455 0.692 1.00 73.88 118 LYS A C 1
ATOM 957 O O . LYS A 1 118 ? 11.186 -0.989 0.406 1.00 73.88 118 LYS A O 1
ATOM 962 N N . ASN A 1 119 ? 13.014 -0.874 1.712 1.00 79.38 119 ASN A N 1
ATOM 963 C CA . ASN A 1 119 ? 12.633 -2.043 2.516 1.00 79.38 119 ASN A CA 1
ATOM 964 C C . ASN A 1 119 ? 11.774 -1.636 3.703 1.00 79.38 119 ASN A C 1
ATOM 966 O O . ASN A 1 1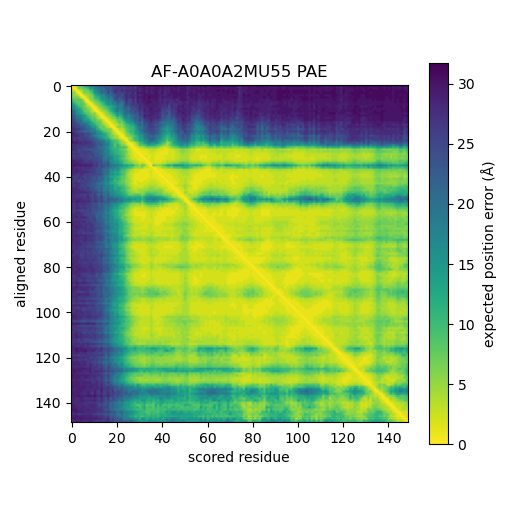19 ? 12.181 -0.842 4.558 1.00 79.38 119 ASN A O 1
ATOM 970 N N . TRP A 1 120 ? 10.573 -2.192 3.717 1.00 87.12 120 TRP A N 1
ATOM 971 C CA . TRP A 1 120 ? 9.539 -1.886 4.681 1.00 87.12 120 TRP A CA 1
ATOM 972 C C . TRP A 1 120 ? 9.265 -3.119 5.527 1.00 87.12 120 TRP A C 1
ATOM 974 O O . TRP A 1 120 ? 9.156 -4.240 5.028 1.00 87.12 120 TRP A O 1
ATOM 984 N N . SER A 1 121 ? 9.122 -2.913 6.827 1.00 87.81 121 SER A N 1
ATOM 985 C CA . SER A 1 121 ? 8.591 -3.934 7.722 1.00 87.81 121 SER A CA 1
ATOM 986 C C . SER A 1 121 ? 7.631 -3.305 8.706 1.00 87.81 121 SER A C 1
ATOM 988 O O . SER A 1 121 ? 7.832 -2.174 9.143 1.00 87.81 121 SER A O 1
ATOM 990 N N . ALA A 1 122 ? 6.601 -4.056 9.069 1.00 89.62 122 ALA A N 1
ATOM 991 C CA . ALA A 1 122 ? 5.610 -3.638 10.041 1.00 89.62 122 ALA A CA 1
ATOM 992 C C . ALA A 1 122 ? 5.474 -4.702 11.132 1.00 89.62 122 ALA A C 1
ATOM 994 O O . ALA A 1 122 ? 5.512 -5.902 10.853 1.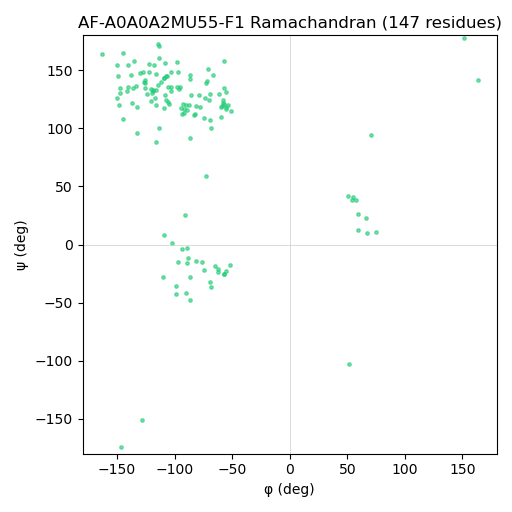00 89.62 122 ALA A O 1
ATOM 995 N N . TYR A 1 123 ? 5.341 -4.265 12.380 1.00 87.12 123 TYR A N 1
ATOM 996 C CA . TYR A 1 123 ? 5.147 -5.140 13.531 1.00 87.12 123 TYR A CA 1
ATOM 997 C C . TYR A 1 123 ? 4.326 -4.444 14.615 1.00 87.12 123 TYR A C 1
ATOM 999 O O . TYR A 1 123 ? 4.305 -3.220 14.722 1.00 87.12 123 TYR A O 1
ATOM 1007 N N . LEU A 1 124 ? 3.648 -5.233 15.445 1.00 84.62 124 LEU A N 1
ATOM 1008 C CA . LEU A 1 124 ? 2.866 -4.713 16.561 1.00 84.62 124 LEU A CA 1
ATOM 1009 C C . LEU A 1 124 ? 3.765 -4.522 17.791 1.00 84.62 124 LEU A C 1
ATOM 1011 O O . LEU A 1 124 ? 4.457 -5.450 18.209 1.00 84.62 124 LEU A O 1
ATOM 1015 N N . GLN A 1 125 ? 3.727 -3.340 18.402 1.00 85.94 125 GLN A N 1
ATOM 1016 C CA . GLN A 1 125 ? 4.435 -3.030 19.642 1.00 85.94 125 GLN A CA 1
ATOM 1017 C C . GLN A 1 125 ? 3.521 -2.230 20.571 1.00 85.94 125 GLN A C 1
ATOM 1019 O O . GLN A 1 125 ? 3.058 -1.153 20.213 1.00 85.94 125 GLN A O 1
ATOM 1024 N N . ASN A 1 126 ? 3.271 -2.738 21.782 1.00 82.56 126 ASN A N 1
ATOM 1025 C CA . ASN A 1 126 ? 2.453 -2.065 22.803 1.00 82.56 126 ASN A CA 1
ATOM 1026 C C . ASN A 1 126 ? 1.084 -1.579 22.284 1.00 82.56 126 ASN A C 1
ATOM 1028 O O . ASN A 1 126 ? 0.654 -0.475 22.605 1.00 82.56 126 ASN A O 1
ATOM 1032 N N . ASN A 1 127 ? 0.404 -2.403 21.478 1.00 77.50 127 ASN A N 1
ATOM 1033 C CA . ASN A 1 127 ? -0.892 -2.086 20.864 1.00 77.50 127 ASN A CA 1
ATOM 1034 C C . ASN A 1 127 ? -0.864 -0.962 19.804 1.00 77.50 127 ASN A C 1
ATOM 1036 O O . ASN A 1 127 ? -1.919 -0.525 19.348 1.00 77.50 127 ASN A O 1
ATOM 1040 N N . ALA A 1 128 ? 0.327 -0.520 19.393 1.00 83.50 128 ALA A N 1
ATOM 1041 C CA . ALA A 1 128 ? 0.546 0.336 18.236 1.00 83.50 128 ALA A CA 1
ATOM 1042 C C . ALA A 1 128 ? 1.164 -0.481 17.097 1.00 83.50 128 ALA A C 1
ATOM 1044 O O . ALA A 1 128 ? 1.965 -1.393 17.325 1.00 83.50 128 ALA A O 1
ATOM 1045 N N . LEU A 1 129 ? 0.797 -0.152 15.865 1.00 88.00 129 LEU A N 1
ATOM 1046 C CA . LEU A 1 129 ? 1.423 -0.723 14.686 1.00 88.00 129 LEU A CA 1
ATOM 1047 C C . LEU A 1 129 ? 2.636 0.126 14.318 1.00 88.00 129 LEU A C 1
ATOM 1049 O O . LEU A 1 129 ? 2.509 1.320 14.065 1.00 88.00 129 LEU A O 1
ATOM 1053 N N . VAL A 1 130 ? 3.816 -0.479 14.313 1.00 87.75 130 VAL A N 1
ATOM 1054 C CA . VAL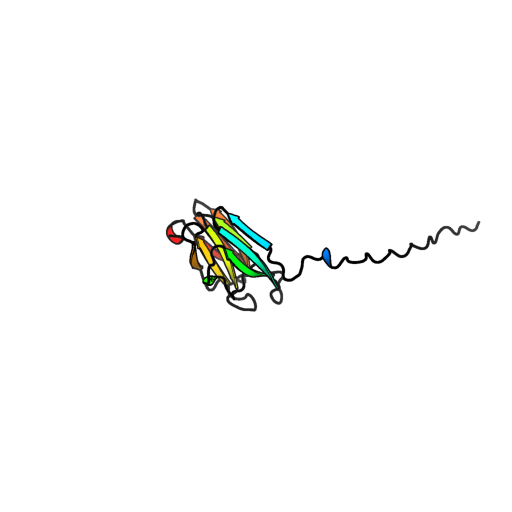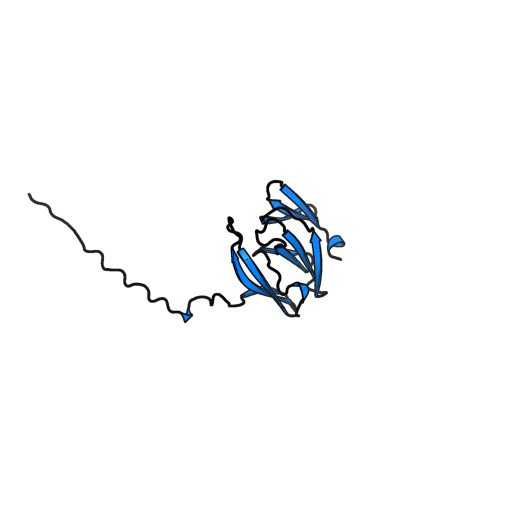 A 1 130 ? 5.074 0.207 14.031 1.00 87.75 130 VAL A CA 1
ATOM 1055 C C . VAL A 1 130 ? 5.571 -0.207 12.659 1.00 87.75 130 VAL A C 1
ATOM 1057 O O . VAL A 1 130 ? 5.781 -1.389 12.400 1.00 87.75 130 VAL A O 1
ATOM 1060 N N . PHE A 1 131 ? 5.792 0.780 11.801 1.00 87.62 131 PHE A N 1
ATOM 1061 C CA . PHE A 1 131 ? 6.408 0.631 10.493 1.00 87.62 131 PHE A CA 1
ATOM 1062 C C . PHE A 1 131 ? 7.847 1.113 10.582 1.00 87.62 131 PHE A C 1
ATOM 1064 O O . PHE A 1 131 ? 8.119 2.193 11.109 1.00 87.62 131 PHE A O 1
ATOM 1071 N N . THR A 1 132 ? 8.771 0.316 10.065 1.00 86.25 132 THR A N 1
ATOM 1072 C CA . THR A 1 132 ? 10.174 0.688 9.935 1.00 86.25 132 THR A CA 1
ATOM 1073 C C . THR A 1 132 ? 10.566 0.674 8.476 1.00 86.25 132 THR A C 1
ATOM 1075 O O . THR A 1 132 ? 10.331 -0.312 7.773 1.00 86.25 132 THR A O 1
ATOM 1078 N N . PHE A 1 133 ? 11.221 1.749 8.066 1.00 82.81 133 PHE A N 1
ATOM 1079 C CA . PHE A 1 133 ? 11.654 1.973 6.699 1.00 82.81 133 PHE A CA 1
ATOM 1080 C C . PHE A 1 133 ? 13.178 2.021 6.714 1.00 82.81 133 PHE A C 1
ATOM 1082 O O . PHE A 1 133 ? 13.774 2.823 7.442 1.00 82.81 133 PHE A O 1
ATOM 1089 N N . SER A 1 134 ? 13.827 1.114 5.986 1.00 69.31 134 SER A N 1
ATOM 1090 C CA . SER A 1 134 ? 15.284 1.129 5.877 1.00 69.31 134 SER A CA 1
ATOM 1091 C C . SER A 1 134 ? 15.705 1.908 4.630 1.00 69.31 134 SER A C 1
ATOM 1093 O O . SER A 1 134 ? 15.478 1.451 3.505 1.00 69.31 134 SER A O 1
ATOM 1095 N N . GLY A 1 135 ? 16.336 3.060 4.850 1.00 63.53 135 GLY A N 1
ATOM 1096 C CA . GLY A 1 135 ? 17.098 3.825 3.864 1.00 63.53 135 GLY A CA 1
ATOM 1097 C C . GLY A 1 135 ? 18.496 4.154 4.401 1.00 63.53 135 GLY A C 1
ATOM 1098 O O . GLY A 1 135 ? 19.031 3.429 5.241 1.00 63.53 135 GLY A O 1
ATOM 1099 N N . ALA A 1 136 ? 19.087 5.270 3.958 1.00 55.72 136 ALA A N 1
ATOM 1100 C CA . ALA A 1 136 ? 20.336 5.790 4.536 1.00 55.72 136 ALA A CA 1
ATOM 1101 C C . ALA A 1 136 ? 20.184 6.179 6.024 1.00 55.72 136 ALA A C 1
ATOM 1103 O O . ALA A 1 136 ? 21.158 6.161 6.776 1.00 55.72 136 ALA A O 1
ATOM 1104 N N . ALA A 1 137 ? 18.954 6.472 6.458 1.00 56.56 137 ALA A N 1
ATOM 1105 C CA . ALA A 1 137 ? 18.549 6.584 7.852 1.00 56.56 137 ALA A CA 1
ATOM 1106 C C . ALA A 1 137 ? 17.401 5.601 8.133 1.00 56.56 137 ALA A C 1
ATOM 1108 O O . ALA A 1 137 ? 16.599 5.292 7.251 1.00 56.56 137 ALA A O 1
ATOM 1109 N N . LYS A 1 138 ? 17.322 5.087 9.366 1.00 68.81 138 LYS A N 1
ATOM 1110 C CA . LYS A 1 138 ? 16.184 4.274 9.804 1.00 68.81 138 LYS A CA 1
ATOM 1111 C C . LYS A 1 138 ? 15.054 5.207 10.218 1.00 68.81 138 LYS A C 1
ATOM 1113 O O . LYS A 1 138 ? 15.163 5.882 11.240 1.00 68.81 138 LYS A O 1
ATOM 1118 N N . GLU A 1 139 ? 13.969 5.207 9.459 1.00 72.00 139 GLU A N 1
ATOM 1119 C CA . GLU A 1 139 ? 12.751 5.922 9.822 1.00 72.00 139 GLU A CA 1
ATOM 1120 C C . GLU A 1 139 ? 11.745 4.978 10.489 1.00 72.00 139 GLU A C 1
ATOM 1122 O O . GLU A 1 139 ? 11.683 3.784 10.182 1.00 72.00 139 GLU A O 1
ATOM 1127 N N . VAL A 1 140 ? 10.945 5.518 11.412 1.00 78.06 140 VAL A N 1
ATOM 1128 C CA . VAL A 1 140 ? 9.903 4.775 12.130 1.00 78.06 140 VAL A CA 1
ATOM 1129 C C . VAL A 1 140 ? 8.611 5.588 12.133 1.00 78.06 140 VAL A C 1
ATOM 1131 O O . VAL A 1 140 ? 8.644 6.793 12.376 1.00 78.06 140 VAL A O 1
ATOM 1134 N N . ALA A 1 141 ? 7.479 4.937 11.874 1.00 79.50 141 ALA A N 1
ATOM 1135 C CA . ALA A 1 141 ? 6.145 5.495 12.082 1.00 79.50 141 ALA A CA 1
ATOM 1136 C C . ALA A 1 141 ? 5.350 4.567 13.004 1.00 79.50 141 ALA A C 1
ATOM 1138 O O . ALA A 1 141 ? 5.300 3.363 12.769 1.00 79.50 141 ALA A O 1
ATOM 1139 N N . ALA A 1 142 ? 4.744 5.118 14.054 1.00 81.44 142 ALA A N 1
ATOM 1140 C CA . ALA A 1 142 ? 3.816 4.393 14.913 1.00 81.44 142 ALA A CA 1
ATOM 1141 C C . ALA A 1 142 ? 2.397 4.863 14.591 1.00 81.44 142 ALA A C 1
ATOM 1143 O O . ALA A 1 142 ? 2.121 6.057 14.657 1.00 81.44 142 ALA A O 1
ATOM 1144 N N . ILE A 1 143 ? 1.533 3.923 14.224 1.00 80.56 143 ILE A N 1
ATOM 1145 C CA . ILE A 1 143 ? 0.151 4.155 13.813 1.00 80.56 143 ILE A CA 1
ATOM 1146 C C . ILE A 1 143 ? -0.769 3.432 14.792 1.00 80.56 143 ILE A C 1
ATOM 1148 O O . ILE A 1 143 ? -0.574 2.263 15.138 1.00 80.56 143 ILE A O 1
ATOM 1152 N N . THR A 1 144 ? -1.791 4.143 15.236 1.00 80.06 144 THR A N 1
ATOM 1153 C CA . THR A 1 144 ? -2.875 3.648 16.074 1.00 80.06 144 THR A CA 1
ATOM 1154 C C . THR A 1 144 ? -4.193 3.679 15.304 1.00 80.06 144 THR A C 1
ATOM 1156 O O . THR A 1 144 ? -4.304 4.285 14.243 1.00 80.06 144 THR A O 1
ATOM 1159 N N . VAL A 1 145 ? -5.238 3.077 15.875 1.00 71.00 145 VAL A N 1
ATOM 1160 C CA . VAL A 1 145 ? -6.605 3.141 15.322 1.00 71.00 145 VAL A CA 1
ATOM 1161 C C . VAL A 1 145 ? -7.106 4.589 15.174 1.00 71.00 145 VAL A C 1
ATOM 1163 O O . VAL A 1 145 ? -7.991 4.856 14.369 1.00 71.00 145 VAL A O 1
ATOM 1166 N N . ALA A 1 146 ? -6.587 5.540 15.959 1.00 72.12 146 ALA A N 1
ATOM 1167 C CA . ALA A 1 146 ? -6.980 6.943 15.836 1.00 72.12 146 ALA A CA 1
ATOM 1168 C C . ALA A 1 146 ? -6.470 7.571 14.532 1.00 72.12 146 ALA A C 1
ATOM 1170 O O . ALA A 1 146 ? -7.166 8.393 13.950 1.00 72.12 146 ALA A O 1
ATOM 1171 N N . ASP A 1 147 ? -5.307 7.131 14.056 1.00 71.44 147 ASP A N 1
ATOM 1172 C CA . ASP A 1 147 ? -4.675 7.633 12.834 1.00 71.44 147 ASP A CA 1
ATOM 1173 C C . ASP A 1 147 ? -5.346 7.076 11.566 1.00 71.44 147 ASP A C 1
ATOM 1175 O O . ASP A 1 147 ? -5.139 7.588 10.468 1.00 71.44 147 ASP A O 1
ATOM 1179 N N . THR A 1 148 ? -6.165 6.026 11.708 1.00 68.12 148 THR A N 1
ATOM 1180 C CA . THR A 1 148 ? -6.918 5.413 10.605 1.00 68.12 148 THR A CA 1
ATOM 1181 C C . THR A 1 148 ? -8.365 5.910 10.504 1.00 68.12 148 THR A C 1
ATOM 1183 O O . THR A 1 148 ? -8.993 5.711 9.462 1.00 68.12 148 THR A O 1
ATOM 1186 N N . LYS A 1 149 ? -8.903 6.567 11.543 1.00 61.59 149 LYS A N 1
ATOM 1187 C CA . LYS A 1 149 ? -10.267 7.143 11.576 1.00 61.59 149 LYS A CA 1
ATOM 1188 C C . LYS A 1 149 ? -10.355 8.493 10.882 1.00 61.59 149 LYS A C 1
ATOM 1190 O O . LYS A 1 149 ? -11.410 8.732 10.257 1.00 61.59 149 LYS A O 1
#

Radius of gyration: 22.45 Å; Cα contacts (8 Å, |Δi|>4): 276; chains: 1; bounding box: 64×65×48 Å